Protein AF-A0A497ELG4-F1 (afdb_monomer)

Secondary structure (DSSP, 8-state):
---HHHHHHHHHHHTT--GGGHHHHHHHHHHHHHHHHHHHHH-PPPSSHHHHHHHHHS-GGGS-TT-HHHHHHHHHHHHHHTT-

Radius of gyration: 12.4 Å; Cα contacts (8 Å, |Δi|>4): 66; chains: 1; bounding box: 29×30×33 Å

Nearest PDB structures (foldseek):
  5h77-assembly2_C  TM=2.931E-01  e=8.677E+00  Homo sapiens

Foldseek 3Di:
DDDLVNLLVVLCVLVVHDPVCSVVSVVVLVLLLVQLLCCLPVVDHDPDPLSNVLSVVDDSVVADSVDPVSSSVSSSVSSVVVSD

Solvent-accessible surface area (backbone atoms only — not comparable to full-atom values): 5014 Å² total; per-residue (Å²): 137,84,54,71,68,56,51,45,53,48,50,32,53,75,69,71,48,59,76,87,52,45,62,56,49,54,50,49,48,53,56,46,49,58,36,48,51,35,32,59,75,70,69,38,77,42,89,51,62,74,59,30,55,52,56,72,76,52,66,62,88,82,53,56,84,86,44,69,62,46,56,56,52,50,50,47,53,51,50,56,59,78,73,110

Structure (mmCIF, N/CA/C/O backbone):
data_AF-A0A497ELG4-F1
#
_entry.id   AF-A0A497ELG4-F1
#
loop_
_atom_site.group_PDB
_atom_site.id
_atom_site.type_symbol
_atom_site.label_atom_id
_atom_site.label_alt_id
_atom_site.label_comp_id
_atom_site.label_asym_id
_atom_site.label_entity_id
_atom_site.label_seq_id
_atom_site.pdbx_PDB_ins_code
_atom_site.Cartn_x
_atom_site.Cartn_y
_atom_site.Cartn_z
_atom_site.occupancy
_atom_site.B_iso_or_equiv
_atom_site.auth_seq_id
_atom_site.auth_comp_id
_atom_site.auth_asym_id
_atom_site.auth_atom_id
_atom_site.pdbx_PDB_model_num
ATOM 1 N N . MET A 1 1 ? 0.437 -17.609 -0.981 1.00 52.41 1 MET A N 1
ATOM 2 C CA . MET A 1 1 ? 1.521 -16.794 -0.395 1.00 52.41 1 MET A CA 1
ATOM 3 C C . MET A 1 1 ? 2.246 -16.102 -1.540 1.00 52.41 1 MET A C 1
ATOM 5 O O . MET A 1 1 ? 2.845 -16.807 -2.343 1.00 52.41 1 MET A O 1
ATOM 9 N N . ARG A 1 2 ? 2.109 -14.779 -1.698 1.00 62.62 2 ARG A N 1
ATOM 10 C CA . ARG A 1 2 ? 2.884 -14.026 -2.703 1.00 62.62 2 ARG A CA 1
ATOM 11 C C . ARG A 1 2 ? 4.183 -13.573 -2.063 1.00 62.62 2 ARG A C 1
ATOM 13 O O . ARG A 1 2 ? 4.168 -13.086 -0.937 1.00 62.62 2 ARG A O 1
ATOM 20 N N . ARG A 1 3 ? 5.306 -13.747 -2.748 1.00 82.81 3 ARG A N 1
ATO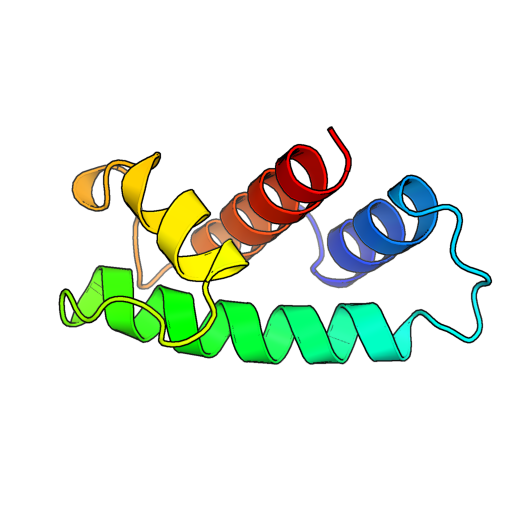M 21 C CA . ARG A 1 3 ? 6.602 -13.293 -2.226 1.00 82.81 3 ARG A CA 1
ATOM 22 C C . ARG A 1 3 ? 6.729 -11.789 -2.467 1.00 82.81 3 ARG A C 1
ATOM 24 O O . ARG A 1 3 ? 6.373 -11.317 -3.540 1.00 82.81 3 ARG A O 1
ATOM 31 N N . ILE A 1 4 ? 7.296 -11.040 -1.517 1.00 86.75 4 ILE A N 1
ATOM 32 C CA . ILE A 1 4 ? 7.546 -9.583 -1.637 1.00 86.75 4 ILE A CA 1
ATOM 33 C C . ILE A 1 4 ? 8.205 -9.233 -2.984 1.00 86.75 4 ILE A C 1
ATOM 35 O O . ILE A 1 4 ? 7.804 -8.2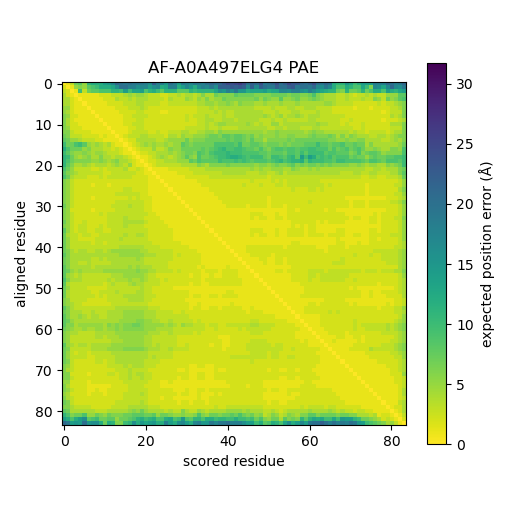87 -3.660 1.00 86.75 4 ILE A O 1
ATOM 39 N N . GLY A 1 5 ? 9.168 -10.054 -3.420 1.00 87.19 5 GLY A N 1
ATOM 40 C CA . GLY A 1 5 ? 9.840 -9.893 -4.708 1.00 87.19 5 GLY A CA 1
ATOM 41 C C . GLY A 1 5 ? 8.900 -9.921 -5.919 1.00 87.19 5 GLY A C 1
ATOM 42 O O . GLY A 1 5 ? 9.108 -9.137 -6.839 1.00 87.19 5 GLY A O 1
ATOM 43 N N . GLU A 1 6 ? 7.853 -10.753 -5.899 1.00 89.81 6 GLU A N 1
ATOM 44 C CA . GLU A 1 6 ? 6.865 -10.867 -6.983 1.00 89.81 6 GLU A CA 1
ATOM 45 C C . GLU A 1 6 ? 5.999 -9.613 -7.088 1.00 89.81 6 GLU A C 1
ATOM 47 O O . GLU A 1 6 ? 5.699 -9.172 -8.194 1.00 89.81 6 GLU A O 1
ATOM 52 N N . VAL A 1 7 ? 5.629 -9.011 -5.953 1.00 89.94 7 VAL A N 1
ATOM 53 C CA . VAL A 1 7 ? 4.855 -7.762 -5.941 1.00 89.94 7 VAL A CA 1
ATOM 54 C C . VAL A 1 7 ? 5.708 -6.585 -6.401 1.00 89.94 7 VAL A C 1
ATOM 56 O O . VAL A 1 7 ? 5.250 -5.787 -7.213 1.00 89.94 7 VAL A O 1
ATOM 59 N N . ILE A 1 8 ? 6.973 -6.516 -5.982 1.00 91.81 8 ILE A N 1
ATOM 60 C CA . ILE A 1 8 ? 7.912 -5.503 -6.488 1.00 91.81 8 ILE A CA 1
ATOM 61 C C . ILE A 1 8 ? 8.101 -5.649 -8.003 1.00 91.81 8 ILE A C 1
ATOM 63 O O . ILE A 1 8 ? 8.045 -4.656 -8.729 1.00 91.81 8 ILE A O 1
ATOM 67 N N . ASP A 1 9 ? 8.306 -6.872 -8.498 1.00 90.19 9 ASP A N 1
ATOM 68 C CA . ASP A 1 9 ? 8.465 -7.126 -9.934 1.00 90.19 9 ASP A CA 1
ATOM 69 C C . ASP A 1 9 ? 7.183 -6.797 -10.711 1.00 90.19 9 ASP A C 1
ATOM 71 O O . ASP A 1 9 ? 7.257 -6.255 -11.815 1.00 90.19 9 ASP A O 1
ATOM 75 N N . TYR A 1 10 ? 6.013 -7.073 -10.130 1.00 90.31 10 TYR A N 1
ATOM 76 C CA . TYR A 1 10 ? 4.713 -6.698 -10.684 1.00 90.31 10 TYR A CA 1
ATOM 77 C C . TYR A 1 10 ? 4.558 -5.174 -10.791 1.00 90.31 10 TYR A C 1
ATOM 79 O O . TYR A 1 10 ? 4.347 -4.667 -11.893 1.00 90.31 10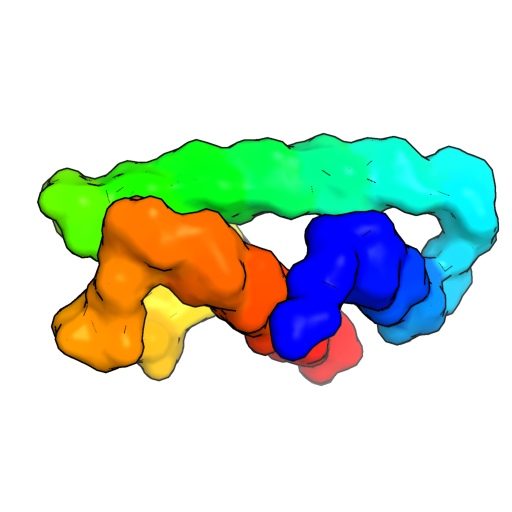 TYR A O 1
ATOM 87 N N . CYS A 1 11 ? 4.755 -4.435 -9.693 1.00 89.88 11 CYS A N 1
ATOM 88 C CA . CYS A 1 11 ? 4.668 -2.972 -9.680 1.00 89.88 11 CYS A CA 1
ATOM 89 C C . CYS A 1 11 ? 5.683 -2.322 -10.637 1.00 89.88 11 CYS A C 1
ATOM 91 O O . CYS A 1 11 ? 5.359 -1.352 -11.318 1.00 89.88 11 CYS A O 1
ATOM 93 N N . THR A 1 12 ? 6.899 -2.875 -10.737 1.00 87.88 12 THR A N 1
ATOM 94 C CA . THR A 1 12 ? 7.931 -2.381 -11.669 1.00 87.88 12 THR A CA 1
ATOM 95 C C . THR A 1 12 ? 7.477 -2.524 -13.124 1.00 87.88 12 THR A C 1
ATOM 97 O O . THR A 1 12 ? 7.588 -1.579 -13.903 1.00 87.88 12 THR A O 1
ATOM 100 N N . LYS A 1 13 ? 6.938 -3.697 -13.490 1.00 88.12 13 LYS A N 1
ATOM 101 C CA . LYS A 1 13 ? 6.463 -3.977 -14.854 1.00 88.12 13 LYS A CA 1
ATOM 102 C C . LYS A 1 13 ? 5.253 -3.13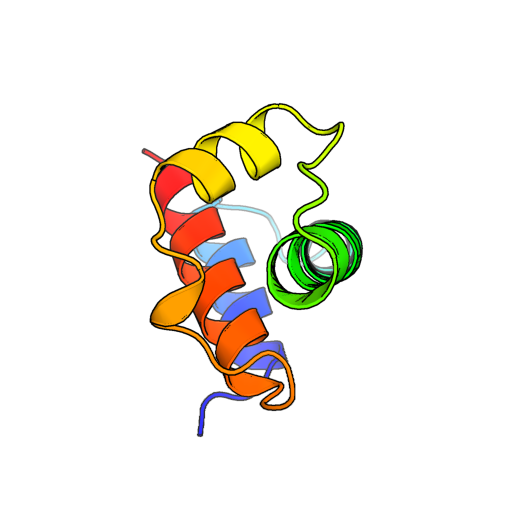5 -15.238 1.00 88.12 13 LYS A C 1
ATOM 104 O O . LYS A 1 13 ? 5.206 -2.647 -16.360 1.00 88.12 13 LYS A O 1
ATOM 109 N N . MET A 1 14 ? 4.300 -2.970 -14.323 1.00 86.31 14 MET A N 1
ATOM 110 C CA . MET A 1 14 ? 3.083 -2.190 -14.564 1.00 86.31 14 MET A CA 1
ATOM 111 C C . MET A 1 14 ? 3.393 -0.740 -14.944 1.00 86.31 14 MET A C 1
ATOM 113 O O . MET A 1 14 ? 2.768 -0.187 -15.836 1.00 86.31 14 MET A O 1
ATOM 117 N N . ARG A 1 15 ? 4.434 -0.169 -14.337 1.00 82.38 15 ARG A N 1
ATOM 118 C CA . ARG A 1 15 ? 4.900 1.199 -14.598 1.00 82.38 15 ARG A CA 1
ATOM 119 C C . ARG A 1 15 ? 5.803 1.322 -15.828 1.00 82.38 15 ARG A C 1
ATOM 121 O O . ARG A 1 15 ? 6.440 2.355 -16.013 1.00 82.38 15 ARG A O 1
ATOM 128 N N . ALA A 1 16 ? 5.940 0.249 -16.612 1.00 84.75 16 ALA A N 1
ATOM 129 C CA . ALA A 1 16 ? 6.860 0.147 -17.745 1.00 84.75 16 ALA A CA 1
ATOM 130 C C . ALA A 1 16 ? 8.310 0.570 -17.414 1.00 84.75 16 ALA A C 1
ATOM 132 O O . ALA A 1 16 ? 9.046 1.043 -18.281 1.00 84.75 16 ALA A O 1
ATOM 133 N N . LEU A 1 17 ? 8.739 0.400 -16.156 1.00 82.31 17 LEU A N 1
ATOM 134 C CA . LEU A 1 17 ? 10.067 0.818 -15.720 1.00 82.31 17 LEU A CA 1
ATOM 135 C C . LEU A 1 17 ? 11.133 -0.198 -16.167 1.00 82.31 17 LEU A C 1
ATOM 137 O O . LEU A 1 17 ? 10.928 -1.410 -16.024 1.00 82.31 17 LEU A O 1
ATOM 141 N N . PRO A 1 18 ? 12.306 0.261 -16.644 1.00 84.38 18 PRO A N 1
ATOM 142 C CA . PRO A 1 18 ? 13.444 -0.620 -16.880 1.00 84.38 18 PRO A CA 1
ATOM 143 C C . PRO A 1 18 ? 13.857 -1.350 -15.595 1.00 84.38 18 PRO A C 1
ATOM 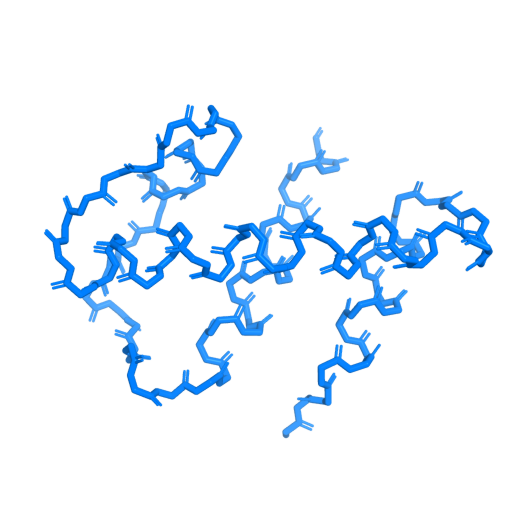145 O O . PRO A 1 18 ? 13.725 -0.819 -14.490 1.00 84.38 18 PRO A O 1
ATOM 148 N N . LYS A 1 19 ? 14.403 -2.566 -15.727 1.00 77.69 19 LYS A N 1
ATOM 149 C CA . LYS A 1 19 ? 14.776 -3.411 -14.574 1.00 77.69 19 LYS A CA 1
ATOM 150 C C . LYS A 1 19 ? 15.736 -2.724 -13.603 1.00 77.69 19 LYS A C 1
ATOM 152 O O . LYS A 1 19 ? 15.647 -2.971 -12.402 1.00 77.69 19 LYS A O 1
ATOM 157 N N . GLU A 1 20 ? 16.628 -1.867 -14.098 1.00 83.00 20 GLU A N 1
ATOM 158 C CA . GLU A 1 20 ? 17.531 -1.092 -13.245 1.00 83.00 20 GLU A CA 1
ATOM 159 C C . GLU A 1 20 ? 16.792 -0.203 -12.241 1.00 83.00 20 GLU A C 1
ATOM 161 O O . GLU A 1 20 ? 17.321 0.006 -11.159 1.00 83.00 20 GLU A O 1
ATOM 166 N N . PHE A 1 21 ? 15.550 0.216 -12.507 1.00 84.12 21 PHE A N 1
ATOM 167 C CA . PHE A 1 21 ? 14.733 1.030 -11.599 1.00 84.12 21 PHE A CA 1
ATOM 168 C C . PHE A 1 21 ? 13.955 0.225 -10.552 1.00 84.12 21 PHE A C 1
ATOM 170 O O . PHE A 1 21 ? 13.188 0.803 -9.784 1.00 84.12 21 PHE A O 1
ATOM 177 N N . ARG A 1 22 ? 14.176 -1.090 -10.432 1.00 86.75 22 ARG A N 1
ATOM 178 C CA . ARG A 1 22 ? 13.557 -1.908 -9.372 1.00 86.75 22 ARG A CA 1
ATOM 179 C C . ARG A 1 22 ? 13.823 -1.349 -7.967 1.00 86.75 22 ARG A C 1
ATOM 181 O O . ARG A 1 22 ? 12.959 -1.428 -7.098 1.00 86.75 22 ARG A O 1
ATOM 188 N N . HIS A 1 23 ? 14.993 -0.745 -7.748 1.00 89.06 23 HIS A N 1
ATOM 189 C CA . HIS A 1 23 ? 15.346 -0.106 -6.475 1.00 89.06 23 HIS A CA 1
ATOM 190 C C . HIS A 1 23 ? 14.405 1.049 -6.105 1.00 89.06 23 HIS A C 1
ATOM 192 O O . HIS A 1 23 ? 14.147 1.261 -4.923 1.00 89.06 23 HIS A O 1
ATOM 198 N N . ARG A 1 24 ? 13.837 1.752 -7.093 1.00 89.56 24 ARG A N 1
ATOM 199 C CA . ARG A 1 24 ? 12.841 2.802 -6.858 1.00 89.56 24 ARG A CA 1
ATOM 200 C C . ARG A 1 24 ? 11.560 2.218 -6.269 1.00 89.56 24 ARG A C 1
ATOM 202 O O . ARG A 1 24 ? 11.066 2.724 -5.272 1.00 89.56 24 ARG A O 1
ATOM 209 N N . VAL A 1 25 ? 11.071 1.112 -6.826 1.00 91.62 25 VAL A N 1
ATOM 210 C CA . VAL A 1 25 ? 9.873 0.427 -6.310 1.00 91.62 25 VAL A CA 1
ATOM 211 C C . VAL A 1 25 ? 10.124 -0.158 -4.916 1.00 91.62 25 VAL A C 1
ATOM 213 O O . VAL A 1 25 ? 9.236 -0.132 -4.072 1.00 91.62 25 VAL A O 1
ATOM 216 N N . ILE A 1 26 ? 11.344 -0.631 -4.639 1.00 93.31 26 ILE A N 1
ATOM 217 C CA . ILE A 1 26 ? 11.749 -1.063 -3.289 1.00 93.31 26 ILE A CA 1
ATOM 218 C C . ILE A 1 26 ? 11.708 0.109 -2.300 1.00 93.31 26 ILE A C 1
ATOM 220 O O . ILE A 1 26 ? 11.190 -0.039 -1.195 1.00 93.31 26 ILE A O 1
ATOM 224 N N . TYR A 1 27 ? 12.244 1.267 -2.690 1.00 93.94 27 TYR A N 1
ATOM 225 C CA . TYR A 1 27 ? 12.221 2.470 -1.860 1.00 93.94 27 TYR A CA 1
ATOM 226 C C . TYR A 1 27 ? 10.786 2.915 -1.554 1.00 93.94 27 TYR A C 1
ATOM 228 O O . TYR A 1 27 ? 10.439 3.143 -0.396 1.00 93.94 27 TYR A O 1
ATOM 236 N N . GLU A 1 28 ? 9.932 2.962 -2.575 1.00 93.19 28 GLU A N 1
ATOM 237 C CA . GLU A 1 28 ? 8.518 3.299 -2.419 1.00 93.19 28 GLU A CA 1
ATOM 238 C C . GLU A 1 28 ? 7.777 2.294 -1.536 1.00 93.19 28 GLU A C 1
ATOM 240 O O . GLU A 1 28 ? 6.986 2.702 -0.692 1.00 93.19 28 GLU A O 1
ATOM 245 N N . PHE A 1 29 ? 8.070 0.995 -1.659 1.00 95.25 29 PHE A N 1
ATOM 246 C CA . PHE A 1 29 ? 7.518 -0.015 -0.758 1.00 95.25 29 PHE A CA 1
ATOM 247 C C . PHE A 1 29 ? 7.895 0.261 0.702 1.00 95.25 29 PHE A C 1
ATOM 249 O O . PHE A 1 29 ? 7.046 0.158 1.584 1.00 95.25 29 PHE A O 1
ATOM 256 N N . GLY A 1 30 ? 9.139 0.669 0.969 1.00 96.25 30 GLY A N 1
ATOM 257 C CA . GLY A 1 30 ? 9.577 1.066 2.309 1.00 96.25 30 GLY A CA 1
ATOM 258 C C . GLY A 1 30 ? 8.817 2.280 2.854 1.00 96.25 30 GLY A C 1
ATOM 259 O O . GLY A 1 30 ? 8.337 2.249 3.987 1.00 96.25 30 GLY A O 1
ATOM 260 N N . LEU A 1 31 ? 8.658 3.331 2.043 1.00 96.69 31 LEU A N 1
ATOM 261 C CA . LEU A 1 31 ? 7.872 4.516 2.419 1.00 96.69 31 LEU A CA 1
ATOM 262 C C . LEU A 1 31 ? 6.397 4.181 2.669 1.00 96.69 31 LEU A C 1
ATOM 264 O O . LEU A 1 31 ? 5.794 4.662 3.636 1.00 96.69 31 LEU A O 1
ATOM 268 N N . PHE A 1 32 ? 5.831 3.340 1.806 1.00 97.44 32 PHE A N 1
ATOM 269 C CA . PHE A 1 32 ? 4.464 2.862 1.910 1.00 97.44 32 PHE A CA 1
ATOM 270 C C . PHE A 1 32 ? 4.255 2.063 3.193 1.00 97.44 32 PHE A C 1
ATOM 272 O O . PHE A 1 32 ? 3.325 2.353 3.938 1.00 97.44 32 PHE A O 1
ATOM 279 N N . LEU A 1 33 ? 5.155 1.128 3.507 1.00 97.12 33 LEU A N 1
ATOM 280 C CA . LEU A 1 33 ? 5.107 0.333 4.735 1.00 97.12 33 LEU A CA 1
ATOM 281 C C . LEU A 1 33 ? 5.041 1.214 5.983 1.00 97.12 33 LEU A C 1
ATOM 283 O O . LEU A 1 33 ? 4.130 1.053 6.790 1.00 97.12 33 LEU A O 1
ATOM 287 N N . VAL A 1 34 ? 5.961 2.173 6.120 1.00 97.81 34 VAL A N 1
ATOM 288 C CA . VAL A 1 34 ? 5.983 3.083 7.279 1.00 97.81 34 VAL A CA 1
ATOM 289 C C . VAL A 1 34 ? 4.671 3.862 7.380 1.00 97.81 34 VAL A C 1
ATOM 291 O O . VAL A 1 34 ? 4.075 3.947 8.454 1.00 97.81 34 VAL A O 1
ATOM 294 N N . SER A 1 35 ? 4.187 4.391 6.255 1.00 98.25 35 SER A N 1
ATOM 295 C CA . SER A 1 35 ? 2.937 5.154 6.211 1.00 98.25 35 SER A CA 1
ATOM 296 C C . SER A 1 35 ? 1.716 4.302 6.570 1.00 98.25 35 SER A C 1
ATOM 298 O O . SER A 1 35 ? 0.820 4.768 7.269 1.00 98.25 35 SER A O 1
ATOM 300 N N . MET A 1 36 ? 1.679 3.050 6.115 1.00 97.94 36 MET A N 1
ATOM 301 C CA . MET A 1 36 ? 0.566 2.137 6.348 1.00 97.94 36 MET A CA 1
ATOM 302 C C . MET A 1 36 ? 0.543 1.571 7.761 1.00 97.94 36 MET A C 1
ATOM 304 O O . MET A 1 36 ? -0.537 1.459 8.330 1.00 97.94 36 MET A O 1
ATOM 308 N N . VAL A 1 37 ? 1.700 1.279 8.361 1.00 97.94 37 VAL A N 1
ATOM 309 C CA . VAL A 1 37 ? 1.781 0.911 9.785 1.00 97.94 37 VAL A CA 1
ATOM 310 C C . VAL A 1 37 ? 1.233 2.054 10.637 1.00 97.94 37 VAL A C 1
ATOM 312 O O . VAL A 1 37 ? 0.377 1.839 11.493 1.00 97.94 37 VAL A O 1
ATOM 315 N N . ASN A 1 38 ? 1.665 3.287 10.351 1.00 97.94 38 ASN A N 1
ATOM 316 C CA . ASN A 1 38 ? 1.191 4.471 11.061 1.00 97.94 38 ASN A CA 1
ATOM 317 C C . ASN A 1 38 ? -0.329 4.646 10.967 1.00 97.94 38 ASN A C 1
ATOM 319 O O . ASN A 1 38 ? -0.989 4.961 11.960 1.00 97.94 38 ASN A O 1
ATOM 323 N N . TYR A 1 39 ? -0.892 4.389 9.791 1.00 98.25 39 TYR A N 1
ATOM 324 C CA . TYR A 1 39 ? -2.324 4.496 9.568 1.00 98.25 39 TYR A CA 1
ATOM 325 C C . TYR A 1 39 ? -3.119 3.370 10.239 1.00 98.25 39 TYR A C 1
ATOM 327 O O . TYR A 1 39 ? -4.047 3.651 10.998 1.00 98.25 39 TYR A O 1
ATOM 335 N N . LEU A 1 40 ? -2.744 2.107 10.013 1.00 97.81 40 LEU A N 1
ATOM 336 C CA . LEU A 1 40 ? -3.490 0.952 10.521 1.00 97.81 40 LEU A CA 1
ATOM 337 C C . LEU A 1 40 ? -3.411 0.834 12.050 1.00 97.81 40 LEU A C 1
ATOM 339 O O . LEU A 1 40 ? -4.418 0.534 12.688 1.00 97.81 40 LEU A O 1
ATOM 343 N N . VAL A 1 41 ? -2.248 1.116 12.648 1.00 97.19 41 VAL A N 1
ATOM 344 C CA . VAL A 1 41 ? -2.029 0.960 14.097 1.00 97.19 41 VAL A CA 1
ATOM 345 C C . VAL A 1 41 ? -2.405 2.225 14.867 1.00 97.19 41 VAL A C 1
ATOM 347 O O . VAL A 1 41 ? -3.106 2.156 15.875 1.00 97.19 41 VAL A O 1
ATOM 350 N N . PHE A 1 42 ? -1.957 3.394 14.401 1.00 96.81 42 PHE A N 1
ATOM 351 C CA . PHE A 1 42 ? -2.047 4.642 15.170 1.00 96.81 42 PHE A CA 1
ATOM 352 C C . PHE A 1 42 ? -3.084 5.631 14.632 1.00 96.81 42 PHE A C 1
ATOM 354 O O . PHE A 1 42 ? -3.257 6.701 15.211 1.00 96.81 42 PHE A O 1
ATOM 361 N N . ASN A 1 43 ? -3.800 5.291 13.556 1.00 96.69 43 ASN A N 1
ATOM 362 C CA . ASN A 1 43 ? -4.721 6.198 12.866 1.00 96.69 43 ASN A CA 1
ATOM 363 C C . ASN A 1 43 ? -4.062 7.481 12.333 1.00 96.69 43 ASN A C 1
ATOM 365 O O . ASN A 1 43 ? -4.722 8.515 12.216 1.00 96.69 43 ASN A O 1
ATOM 369 N N . VAL A 1 44 ? -2.761 7.440 12.044 1.00 98.00 44 VAL A N 1
ATOM 370 C CA . VAL A 1 44 ? -2.014 8.600 11.554 1.00 98.00 44 VAL A CA 1
ATOM 371 C C . VAL A 1 44 ? -1.925 8.529 10.034 1.00 98.00 44 VAL A C 1
ATOM 373 O O . VAL A 1 44 ? -1.346 7.596 9.480 1.00 98.00 44 VAL A O 1
ATOM 376 N N . GLN A 1 45 ? -2.510 9.517 9.357 1.00 97.44 45 GLN A N 1
ATOM 377 C CA . GLN A 1 45 ? -2.473 9.618 7.898 1.00 97.44 45 GLN A CA 1
ATOM 378 C C . GLN A 1 45 ? -1.074 9.971 7.382 1.00 97.44 45 GLN A C 1
ATOM 380 O O . GLN A 1 45 ? -0.276 10.608 8.072 1.00 97.44 45 GLN A O 1
ATOM 385 N N . SER A 1 46 ? -0.786 9.571 6.143 1.00 97.69 46 SER A N 1
ATOM 386 C CA . SER A 1 46 ? 0.487 9.874 5.495 1.00 97.69 46 SER A CA 1
ATOM 387 C C . SER A 1 46 ? 0.644 11.362 5.164 1.00 97.69 46 SER A C 1
ATOM 389 O O . SER A 1 46 ? -0.306 12.061 4.794 1.00 97.69 46 SER A O 1
ATOM 391 N N . ASN A 1 47 ? 1.889 11.835 5.228 1.00 96.56 47 ASN A N 1
ATOM 392 C CA . ASN A 1 47 ? 2.270 13.146 4.701 1.00 96.56 47 ASN A CA 1
ATOM 393 C C . ASN A 1 47 ? 2.384 13.136 3.169 1.00 96.56 47 ASN A C 1
ATOM 395 O O . ASN A 1 47 ? 2.239 14.187 2.548 1.00 96.56 47 ASN A O 1
ATOM 399 N N . TYR A 1 48 ? 2.608 11.962 2.571 1.00 95.88 48 TYR A N 1
ATOM 400 C CA . TYR A 1 48 ? 2.626 11.775 1.124 1.00 95.88 48 TYR A CA 1
ATOM 401 C C . TYR A 1 48 ? 1.188 11.757 0.603 1.00 95.88 48 TYR A C 1
ATOM 403 O O . TYR A 1 48 ? 0.353 11.006 1.108 1.00 95.88 48 TYR A O 1
ATOM 411 N N . GLU A 1 49 ? 0.890 12.646 -0.343 1.00 95.25 49 GLU A N 1
ATOM 412 C CA . GLU A 1 49 ? -0.468 12.889 -0.834 1.00 95.25 49 GLU A CA 1
ATOM 413 C C . GLU A 1 49 ? -1.080 11.656 -1.503 1.00 95.25 49 GLU A C 1
ATOM 415 O O . GLU A 1 49 ? -2.162 11.242 -1.105 1.00 95.25 49 GLU A O 1
ATOM 420 N N . ASP A 1 50 ? -0.343 11.009 -2.401 1.00 95.44 50 ASP A N 1
ATOM 421 C CA . ASP A 1 50 ? -0.717 9.759 -3.073 1.00 95.44 50 ASP A CA 1
ATOM 422 C C . ASP A 1 50 ? -1.064 8.627 -2.088 1.00 95.44 50 ASP A C 1
ATOM 424 O O . ASP A 1 50 ? -2.099 7.968 -2.199 1.00 95.44 50 ASP A O 1
ATOM 428 N N . ILE A 1 51 ? -0.233 8.424 -1.064 1.00 97.44 51 ILE A N 1
ATOM 429 C CA . ILE A 1 51 ? -0.478 7.408 -0.036 1.00 97.44 51 ILE A CA 1
ATOM 430 C C . ILE A 1 51 ? -1.678 7.801 0.831 1.00 97.44 51 ILE A C 1
ATOM 432 O O . ILE A 1 51 ? -2.478 6.942 1.202 1.00 97.44 51 ILE A O 1
ATOM 436 N N . ARG A 1 52 ? -1.823 9.085 1.175 1.00 97.38 52 ARG A N 1
ATOM 437 C CA . ARG A 1 52 ? -2.956 9.578 1.969 1.00 97.38 52 ARG A CA 1
ATOM 438 C C . ARG A 1 52 ? -4.274 9.404 1.219 1.00 97.38 52 ARG A C 1
ATOM 440 O O . ARG A 1 52 ? -5.251 8.971 1.820 1.00 97.38 52 ARG A O 1
ATOM 447 N N . GLU A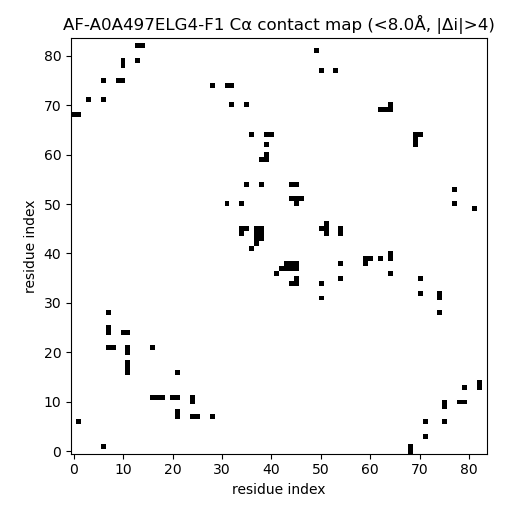 1 53 ? -4.307 9.698 -0.074 1.00 97.00 53 GLU A N 1
ATOM 448 C CA . GLU A 1 53 ? -5.483 9.470 -0.915 1.00 97.00 53 GLU A CA 1
ATOM 449 C C . GLU A 1 53 ? -5.861 7.990 -0.962 1.00 97.00 53 GLU A C 1
ATOM 451 O O . GLU A 1 53 ? -7.030 7.653 -0.780 1.00 97.00 53 GLU A O 1
ATOM 456 N N . PHE A 1 54 ? -4.880 7.097 -1.107 1.00 97.38 54 PHE A N 1
ATOM 457 C CA . PHE A 1 54 ? -5.112 5.657 -1.016 1.00 97.38 54 PHE A CA 1
ATOM 458 C C . PHE A 1 54 ? -5.671 5.243 0.358 1.00 97.38 54 PHE A C 1
ATOM 460 O O . PHE A 1 54 ? -6.649 4.500 0.440 1.00 97.38 54 PHE A O 1
ATOM 467 N N . GLN A 1 55 ? -5.115 5.775 1.453 1.00 97.50 55 GLN A N 1
ATOM 468 C CA . GLN A 1 55 ? -5.605 5.520 2.816 1.00 97.50 55 GLN A CA 1
ATOM 469 C C . GLN A 1 55 ? -7.070 5.936 3.011 1.00 97.50 55 GLN A C 1
ATOM 471 O O . GLN A 1 55 ? -7.785 5.290 3.770 1.00 97.50 55 GLN A O 1
ATOM 476 N N . LEU A 1 56 ? -7.532 6.993 2.336 1.00 96.31 56 LEU A N 1
ATOM 477 C CA . LEU A 1 56 ? -8.923 7.456 2.414 1.00 96.31 56 LEU A CA 1
ATOM 478 C C . LEU A 1 56 ? -9.916 6.533 1.692 1.00 96.31 56 LEU A C 1
ATOM 480 O O . LEU A 1 56 ? -11.108 6.581 1.993 1.00 96.31 56 LEU A O 1
ATOM 484 N N . LYS A 1 57 ? -9.448 5.704 0.753 1.00 95.88 57 LYS A N 1
ATOM 485 C CA . LYS A 1 57 ? -10.288 4.775 -0.022 1.00 95.88 57 LYS A CA 1
ATOM 486 C C . LYS A 1 57 ? -10.458 3.416 0.649 1.00 95.88 57 LYS A C 1
ATOM 488 O O . LYS A 1 57 ? -11.382 2.678 0.315 1.00 95.88 57 LYS A O 1
ATOM 493 N N . ILE A 1 58 ? -9.571 3.071 1.578 1.00 95.88 58 ILE A N 1
ATOM 494 C CA . ILE A 1 58 ? -9.618 1.795 2.285 1.00 95.88 58 ILE A CA 1
ATOM 495 C C . ILE A 1 58 ? -10.293 1.944 3.650 1.00 95.88 58 ILE A C 1
ATOM 497 O O . ILE A 1 58 ? -10.196 2.972 4.317 1.00 95.88 58 ILE A O 1
ATOM 501 N N . ASN A 1 59 ? -10.935 0.875 4.108 1.00 94.81 59 ASN A N 1
ATOM 502 C CA . ASN A 1 59 ? -11.394 0.771 5.484 1.00 94.81 59 ASN A CA 1
ATOM 503 C C . ASN A 1 59 ? -10.343 0.026 6.312 1.00 94.81 59 ASN A C 1
ATOM 505 O O . ASN A 1 59 ? -10.138 -1.173 6.145 1.00 94.81 59 ASN A O 1
ATOM 509 N N . ARG A 1 60 ? -9.680 0.737 7.230 1.00 93.31 60 ARG A N 1
ATOM 510 C CA . ARG A 1 60 ? -8.598 0.186 8.062 1.00 93.31 60 ARG A CA 1
ATOM 511 C C . ARG A 1 60 ? -8.983 -1.062 8.868 1.00 93.31 60 ARG A C 1
ATOM 513 O O . ARG A 1 60 ? -8.110 -1.862 9.170 1.00 93.31 60 ARG A O 1
ATOM 520 N N . ASN A 1 61 ? -10.260 -1.219 9.230 1.00 94.12 61 ASN A N 1
ATOM 521 C CA . ASN A 1 61 ? -10.714 -2.323 10.083 1.00 94.12 61 ASN A CA 1
ATOM 522 C C . ASN A 1 61 ? -10.785 -3.662 9.329 1.00 94.12 61 ASN A C 1
ATOM 524 O O . ASN A 1 61 ? -10.949 -4.700 9.962 1.00 94.12 61 ASN A O 1
ATOM 528 N N . ASP A 1 62 ? -10.649 -3.638 8.001 1.00 96.50 62 ASP A N 1
ATOM 529 C CA . ASP A 1 62 ? -10.664 -4.835 7.156 1.00 96.50 62 ASP A CA 1
ATOM 530 C C . ASP A 1 62 ? -9.278 -5.501 7.061 1.00 96.50 62 ASP A C 1
ATOM 532 O O . ASP A 1 62 ? -9.119 -6.514 6.380 1.00 96.50 62 ASP A O 1
ATOM 536 N N . TYR A 1 63 ? -8.265 -4.930 7.719 1.00 96.25 63 TYR A N 1
ATOM 537 C CA . TYR A 1 63 ? -6.864 -5.302 7.563 1.00 96.25 63 TYR A CA 1
ATOM 538 C C . TYR A 1 63 ? -6.215 -5.643 8.905 1.00 96.25 63 TYR A C 1
ATOM 540 O O . TYR A 1 63 ? -6.392 -4.929 9.890 1.00 96.25 63 TYR A O 1
ATOM 548 N N . ASP A 1 64 ? -5.418 -6.714 8.921 1.00 97.06 64 ASP A N 1
ATOM 549 C CA . ASP A 1 64 ? -4.618 -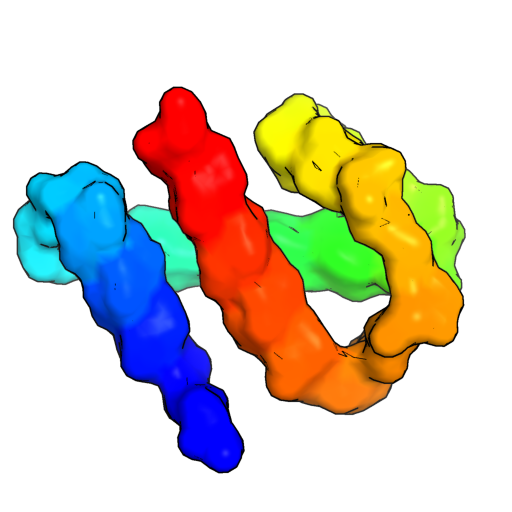7.116 10.079 1.00 97.06 64 ASP A CA 1
ATOM 550 C C . ASP A 1 64 ? -3.230 -6.449 10.013 1.00 97.06 64 ASP A C 1
ATOM 552 O O . ASP A 1 64 ? -2.445 -6.782 9.117 1.00 97.06 64 ASP A O 1
ATOM 556 N N . PRO A 1 65 ? -2.903 -5.507 10.920 1.00 95.94 65 PRO A N 1
ATOM 557 C CA . PRO A 1 65 ? -1.612 -4.833 10.920 1.00 95.94 65 PRO A CA 1
ATOM 558 C C . PRO A 1 65 ? -0.445 -5.711 11.399 1.00 95.94 65 PRO A C 1
ATOM 560 O O . PRO A 1 65 ? 0.702 -5.296 11.212 1.00 95.94 65 PRO A O 1
ATOM 563 N N . GLU A 1 66 ? -0.689 -6.879 12.005 1.00 95.75 66 GLU A N 1
ATOM 564 C CA . GLU A 1 66 ? 0.364 -7.827 12.400 1.00 95.75 66 GLU A CA 1
ATOM 565 C C . GLU A 1 66 ? 0.759 -8.774 11.249 1.00 95.75 66 GLU A C 1
ATOM 567 O O . GLU A 1 66 ? 1.883 -9.287 11.222 1.00 95.75 66 GLU A O 1
ATOM 572 N N . ASP A 1 67 ? -0.112 -8.960 10.250 1.00 94.81 67 ASP A N 1
ATOM 573 C CA . ASP A 1 67 ? 0.180 -9.771 9.066 1.00 94.81 67 ASP A CA 1
ATOM 574 C C . ASP A 1 67 ? 0.951 -8.970 8.005 1.00 94.81 67 ASP A C 1
ATOM 576 O O . ASP A 1 67 ? 0.435 -8.052 7.367 1.00 94.81 67 ASP A O 1
ATOM 580 N N . ILE A 1 68 ? 2.192 -9.374 7.719 1.00 91.25 68 ILE A N 1
ATOM 581 C CA . ILE A 1 68 ? 2.992 -8.768 6.646 1.00 91.25 68 ILE A CA 1
ATOM 582 C C . ILE A 1 68 ? 2.301 -8.842 5.271 1.00 91.25 68 ILE A C 1
ATOM 584 O O . ILE A 1 68 ? 2.509 -7.968 4.424 1.00 91.25 68 ILE A O 1
ATOM 588 N N . ASN A 1 69 ? 1.462 -9.856 5.029 1.00 93.06 69 ASN A N 1
ATOM 589 C CA . ASN A 1 69 ? 0.756 -10.009 3.759 1.00 93.06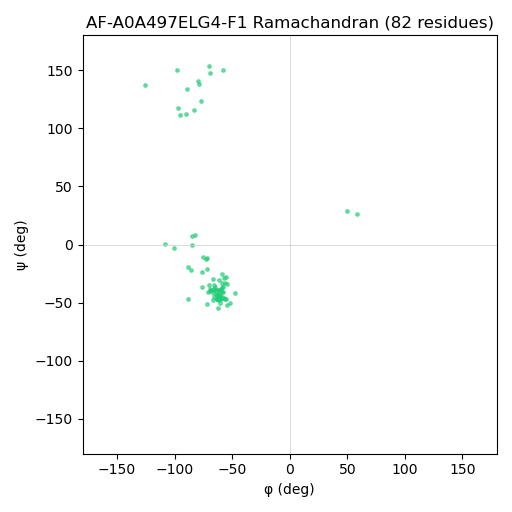 69 ASN A CA 1
ATOM 590 C C . ASN A 1 69 ? -0.271 -8.898 3.523 1.00 93.06 69 ASN A C 1
ATOM 592 O O . ASN A 1 69 ? -0.452 -8.515 2.366 1.00 93.06 69 ASN A O 1
ATOM 596 N N . THR A 1 70 ? -0.855 -8.326 4.582 1.00 95.19 70 THR A N 1
ATOM 597 C CA . THR A 1 70 ? -1.708 -7.131 4.508 1.00 95.19 70 THR A CA 1
ATOM 598 C C . THR A 1 70 ? -0.994 -6.012 3.761 1.00 95.19 70 THR A C 1
ATOM 600 O O . THR A 1 70 ? -1.512 -5.461 2.792 1.00 95.19 70 THR A O 1
ATOM 603 N N . TYR A 1 71 ? 0.244 -5.707 4.150 1.00 96.00 71 TYR A N 1
ATOM 604 C CA . TYR A 1 71 ? 1.007 -4.622 3.540 1.00 96.00 71 TYR A CA 1
ATOM 605 C C . TYR A 1 71 ? 1.445 -4.940 2.111 1.00 96.00 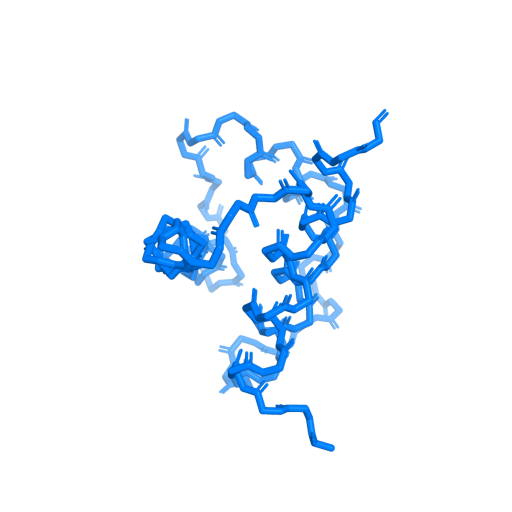71 TYR A C 1
ATOM 607 O O . TYR A 1 71 ? 1.471 -4.050 1.263 1.00 96.00 71 TYR A O 1
ATOM 615 N N . ILE A 1 72 ? 1.770 -6.204 1.828 1.00 95.06 72 ILE A N 1
ATOM 616 C CA . ILE A 1 72 ? 2.108 -6.661 0.474 1.00 95.06 72 ILE A CA 1
ATOM 617 C C . ILE A 1 72 ? 0.899 -6.505 -0.460 1.00 95.06 72 ILE A C 1
ATOM 619 O O . ILE A 1 72 ? 1.048 -6.056 -1.598 1.00 95.06 72 ILE A O 1
ATOM 623 N N . GLU A 1 73 ? -0.298 -6.870 0.004 1.00 95.19 73 GLU A N 1
ATOM 624 C CA . GLU A 1 73 ? -1.538 -6.716 -0.755 1.00 95.19 73 GLU A CA 1
ATOM 625 C C . GLU A 1 73 ? -1.898 -5.244 -0.960 1.00 95.19 73 GLU A C 1
ATOM 627 O O . GLU A 1 73 ? -2.169 -4.831 -2.088 1.00 95.19 73 GLU A O 1
ATOM 632 N N . LEU A 1 74 ? -1.855 -4.449 0.109 1.00 96.31 74 LEU A N 1
ATOM 633 C CA . LEU A 1 74 ? -2.146 -3.020 0.060 1.00 96.31 74 LEU A CA 1
ATOM 634 C C . LEU A 1 74 ? -1.173 -2.278 -0.856 1.00 96.31 74 LEU A C 1
ATOM 636 O O . LEU A 1 74 ? -1.607 -1.434 -1.631 1.00 96.31 74 LEU A O 1
ATOM 640 N N . PHE A 1 75 ? 0.114 -2.631 -0.845 1.00 96.81 75 PHE A N 1
ATOM 641 C CA . PHE A 1 75 ? 1.086 -2.016 -1.747 1.00 96.81 75 PHE A CA 1
ATOM 642 C C . PHE A 1 75 ? 0.807 -2.357 -3.210 1.00 96.81 75 PHE A C 1
ATOM 644 O O . PHE A 1 75 ? 0.931 -1.499 -4.079 1.00 96.81 75 PHE A O 1
ATOM 651 N N . ARG A 1 76 ? 0.387 -3.596 -3.499 1.00 94.62 76 ARG A N 1
ATOM 652 C CA . ARG A 1 76 ? -0.026 -3.970 -4.853 1.00 94.62 76 ARG A CA 1
ATOM 653 C C . ARG A 1 76 ? -1.214 -3.118 -5.317 1.00 94.62 76 ARG A C 1
ATOM 655 O O . ARG A 1 76 ? -1.131 -2.559 -6.405 1.00 94.62 76 ARG A O 1
ATOM 662 N N . LYS A 1 77 ? -2.271 -3.018 -4.500 1.00 94.88 77 LYS A N 1
ATOM 663 C CA . LYS A 1 77 ? -3.464 -2.197 -4.786 1.00 94.88 77 LYS A CA 1
ATOM 664 C C . LYS A 1 77 ? -3.085 -0.732 -5.009 1.00 94.88 77 LYS A C 1
ATOM 666 O O . LYS A 1 77 ? -3.470 -0.138 -6.005 1.00 94.88 77 LYS A O 1
ATOM 671 N N . TYR A 1 78 ? -2.240 -0.190 -4.137 1.00 95.31 78 TYR A N 1
ATOM 672 C CA . TYR A 1 78 ? -1.690 1.154 -4.274 1.00 95.31 78 TYR A CA 1
ATOM 673 C C . TYR A 1 78 ? -0.959 1.357 -5.609 1.00 95.31 78 TYR A C 1
ATOM 675 O O . TYR A 1 78 ? -1.192 2.343 -6.301 1.00 95.31 78 TYR A O 1
ATOM 683 N N . CYS A 1 79 ? -0.095 0.417 -6.011 1.00 92.62 79 CYS A N 1
ATOM 684 C CA . CYS A 1 79 ? 0.571 0.510 -7.306 1.00 92.62 79 CYS A CA 1
ATOM 685 C C . CYS A 1 79 ? -0.431 0.517 -8.470 1.00 92.62 79 CYS A C 1
ATOM 687 O O . CYS A 1 79 ? -0.164 1.199 -9.456 1.00 92.62 79 CYS A O 1
ATOM 689 N N . GLU A 1 80 ? -1.498 -0.290 -8.398 1.00 90.94 80 GLU A N 1
ATOM 690 C CA . GLU A 1 80 ? -2.529 -0.387 -9.441 1.00 90.94 80 GLU A CA 1
ATOM 691 C C . GLU A 1 80 ? -3.246 0.961 -9.592 1.00 90.94 80 GLU A C 1
ATOM 693 O O . GLU A 1 80 ? -3.296 1.487 -10.696 1.00 90.94 80 GLU A O 1
ATOM 698 N N . GLU A 1 81 ? -3.655 1.582 -8.484 1.00 88.44 81 GLU A N 1
ATOM 699 C CA . GLU A 1 81 ? -4.347 2.876 -8.503 1.00 88.44 81 GLU A CA 1
ATOM 700 C C . GLU A 1 81 ? -3.486 4.039 -9.008 1.00 88.44 81 GLU A C 1
ATOM 702 O O . GLU A 1 81 ? -3.978 4.893 -9.729 1.00 88.44 81 GLU A O 1
ATOM 707 N N . VAL A 1 82 ? -2.199 4.097 -8.650 1.00 82.38 82 VAL A N 1
ATOM 708 C CA . VAL A 1 82 ? -1.320 5.207 -9.078 1.00 82.38 82 VAL A CA 1
ATOM 709 C C . VAL A 1 82 ? -0.977 5.138 -10.579 1.00 82.38 82 VAL A C 1
ATOM 711 O O . VAL A 1 82 ? -0.403 6.079 -11.124 1.00 82.38 82 VAL A O 1
ATOM 714 N N . ASN A 1 83 ? -1.284 4.028 -11.261 1.00 70.50 83 ASN A N 1
ATOM 715 C CA . ASN A 1 83 ? -1.098 3.892 -12.713 1.00 70.50 83 ASN A CA 1
ATOM 716 C C . ASN A 1 83 ? -2.384 4.083 -13.534 1.00 70.50 83 ASN A C 1
ATOM 718 O O . ASN A 1 83 ? -2.293 4.027 -14.762 1.00 70.50 83 ASN A O 1
ATOM 722 N N . GLU A 1 84 ? -3.537 4.281 -12.890 1.00 56.19 84 GLU A N 1
ATOM 723 C CA . GLU A 1 84 ? -4.812 4.640 -13.537 1.00 56.19 84 GLU A CA 1
ATOM 724 C C . GLU A 1 84 ? -4.977 6.163 -13.645 1.00 56.19 84 GLU A C 1
ATOM 726 O O . GLU A 1 84 ? -5.472 6.612 -14.707 1.00 56.19 84 GLU A O 1
#

Sequence (84 aa):
MRRIGEVIDYCTKMRALPKEFRHRVIYEFGLFLVSMVNYLVFNVQSNYEDIREFQLKINRNDYDPEDINTYIELFRKYCEEVNE

Organism: NCBI:txid2056631

pLDDT: mean 91.5, std 8.58, range [52.41, 98.25]

Mean predicted aligned error: 3.47 Å